Protein 7NFF (pdb70)

Sequence (60 aa):
GEEIAQQALKEEIAKALKEEIAWALKEAAQALKGGEEIAQALKEEIAKALKEEIAWWALKEAAQALKG

Solvent-accessible surface area: 4414 Å² total; per-residue (Å²): 86,74,86,54,108,0,92,138,53,27,50,109,0,91,150,72,26,52,139,0,91,116,49,15,53,118,9,124,132,97,55,159,112,0,87,49,34,49,112,88,4,127,53,32,80,124,87,4,161,57,48,42,128,46,0,113,69,91,92,98

Structure (mmCIF, N/CA/C/O backbone):
data_7NFF
#
_entry.id   7NFF
#
_cell.length_a   47.435
_cell.length_b   47.435
_cell.length_c   127.515
_cell.angle_alpha   90.000
_cell.angle_beta   90.000
_cell.angle_gamma   90.000
#
_symmetry.space_group_name_H-M   'I 4 2 2'
#
loop_
_entity.id
_entity.type
_entity.pdbx_description
1 polymer CC-Type2-(LaId)4-I24A
2 non-polymer 2-AMINO-2-HYDROXYMETHYL-PROPANE-1,3-DIOL
3 non-polymer GLYCEROL
4 water water
#
loop_
_atom_site.group_PDB
_atom_s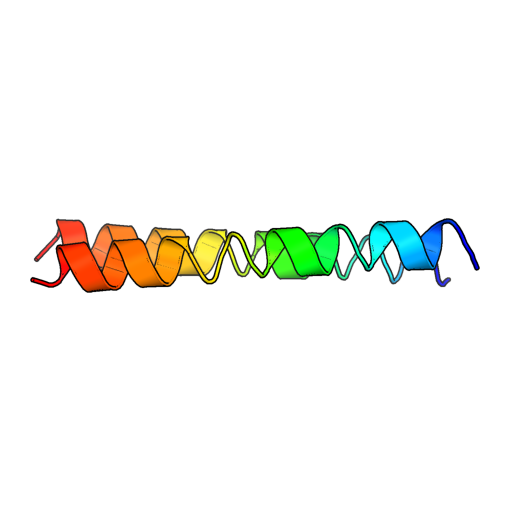ite.id
_atom_site.type_symbol
_atom_site.label_atom_id
_atom_site.label_alt_id
_atom_site.label_comp_id
_atom_site.label_asym_id
_atom_site.label_entity_id
_atom_site.label_seq_id
_atom_site.pdbx_PDB_ins_code
_atom_site.Cartn_x
_atom_site.Cartn_y
_atom_site.Cartn_z
_atom_site.occupancy
_atom_site.B_iso_or_equiv
_atom_site.auth_seq_id
_atom_site.auth_comp_id
_atom_site.auth_asym_id
_atom_site.auth_atom_id
_atom_site.pdbx_PDB_model_num
ATOM 4 N N . GLY A 1 2 ? 57.651 36.768 129.301 1.00 33.88 1 GLY A N 1
ATOM 5 C CA . GLY A 1 2 ? 57.769 38.200 128.991 1.00 32.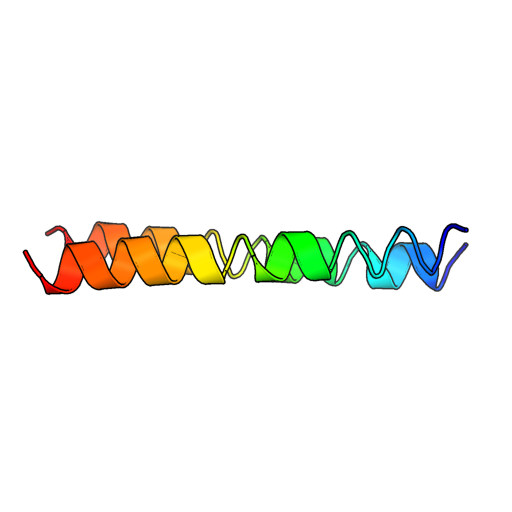61 1 GLY A CA 1
ATOM 6 C C . GLY A 1 2 ? 58.101 39.072 130.186 1.00 28.67 1 GLY A C 1
ATOM 7 O O . GLY A 1 2 ? 57.811 38.696 131.333 1.00 28.03 1 GLY A O 1
ATOM 8 N N A GLU A 1 3 ? 58.657 40.268 129.941 0.50 26.32 2 GLU A N 1
ATOM 9 N N B GLU A 1 3 ? 58.618 40.260 129.876 0.50 30.16 2 GLU A N 1
ATOM 10 C CA A GLU A 1 3 ? 59.166 41.142 131.020 0.50 25.82 2 GLU A CA 1
ATOM 11 C CA B GLU A 1 3 ? 59.122 41.271 130.821 0.50 30.89 2 GLU A CA 1
ATOM 12 C C A GLU A 1 3 ? 57.964 41.705 131.797 0.50 24.11 2 GLU A C 1
ATOM 13 C C B GLU A 1 3 ? 57.973 41.712 131.745 0.50 28.00 2 GLU A C 1
ATOM 14 O O A GLU A 1 3 ? 58.126 41.857 133.006 0.50 24.83 2 GLU A O 1
ATOM 15 O O B GLU A 1 3 ? 58.167 41.802 132.968 0.50 27.13 2 GLU A O 1
ATOM 26 N N . ILE A 1 4 ? 56.816 42.044 131.161 1.00 23.57 3 ILE A N 1
ATOM 27 C CA . ILE A 1 4 ? 55.691 42.559 131.992 1.00 24.46 3 ILE A CA 1
ATOM 28 C C . ILE A 1 4 ? 55.142 41.435 132.885 1.00 24.93 3 ILE A C 1
ATOM 29 O O . ILE A 1 4 ? 54.919 41.678 134.092 1.00 23.70 3 ILE A O 1
ATOM 34 N N . ALA A 1 5 ? 54.945 40.230 132.379 1.00 24.70 4 ALA A N 1
ATOM 35 C CA . ALA A 1 5 ? 54.471 39.127 133.233 1.00 25.83 4 ALA A CA 1
ATOM 36 C C . ALA A 1 5 ? 55.474 38.880 134.348 1.00 25.06 4 ALA A C 1
ATOM 37 O O . ALA A 1 5 ? 55.064 38.670 135.478 1.00 25.70 4 ALA A O 1
ATOM 39 N N A GLN A 1 6 ? 56.788 38.90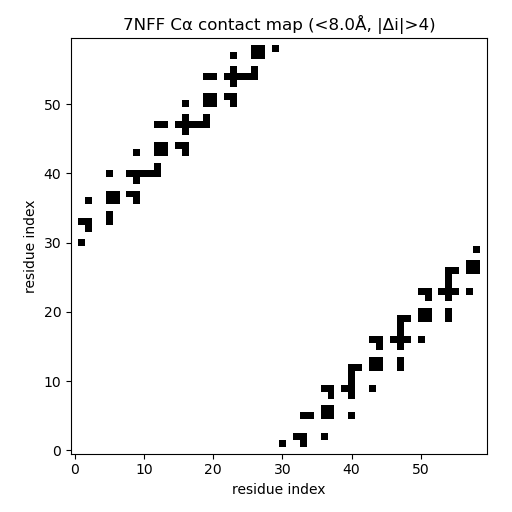0 134.022 0.50 25.21 5 GLN A N 1
ATOM 40 N N B GLN A 1 6 ? 56.774 38.917 134.048 0.50 25.18 5 GLN A N 1
ATOM 41 C CA A GLN A 1 6 ? 57.918 38.703 134.997 0.50 27.03 5 GLN A CA 1
ATOM 42 C CA B GLN A 1 6 ? 57.780 38.608 135.101 0.50 27.31 5 GLN A CA 1
ATOM 43 C C A GLN A 1 6 ? 57.753 39.730 136.135 0.50 25.39 5 GLN A C 1
ATOM 44 C C B GLN A 1 6 ? 57.750 39.727 136.157 0.50 25.13 5 GLN A C 1
ATOM 45 O O A GLN A 1 6 ? 57.834 39.399 137.328 0.50 25.61 5 GLN A O 1
ATOM 46 O O B GLN A 1 6 ? 57.844 39.425 137.345 0.50 25.36 5 GLN A O 1
ATOM 57 N N . ALA A 1 7 ? 57.514 40.984 135.775 1.00 24.24 6 ALA A N 1
ATOM 58 C CA . ALA A 1 7 ? 57.441 42.080 136.758 1.00 24.61 6 ALA A CA 1
ATOM 59 C C . ALA A 1 7 ? 56.177 41.906 137.611 1.00 23.06 6 ALA A C 1
ATOM 60 O O . ALA A 1 7 ? 56.222 42.143 138.845 1.00 23.58 6 ALA A O 1
ATOM 62 N N . LEU A 1 8 ? 55.050 41.473 137.000 1.00 21.59 7 LEU A N 1
ATOM 63 C CA . LEU A 1 8 ? 53.829 41.204 137.811 1.00 21.25 7 LEU A CA 1
ATOM 64 C C . LEU A 1 8 ? 54.073 40.029 138.763 1.00 24.18 7 LEU A C 1
ATOM 65 O O . LEU A 1 8 ? 53.568 40.047 139.863 1.00 23.97 7 LEU A O 1
ATOM 70 N N . LYS A 1 9 ? 54.846 39.028 138.360 1.00 23.57 8 LYS A N 1
ATOM 71 C CA . LYS A 1 9 ? 55.171 37.880 139.274 1.00 25.94 8 LYS A CA 1
ATOM 72 C C . LYS A 1 9 ? 56.063 38.420 140.414 1.00 24.66 8 LYS A C 1
ATOM 73 O O . LYS A 1 9 ? 55.938 37.934 141.570 1.00 25.23 8 LYS A O 1
ATOM 79 N N . GLU A 1 10 ? 56.915 39.402 140.164 1.00 25.52 9 GLU A N 1
ATOM 80 C CA A GLU A 1 10 ? 57.747 40.016 141.253 0.55 23.91 9 GLU A CA 1
ATOM 81 C CA B GLU A 1 10 ? 57.746 40.010 141.252 0.45 25.48 9 GLU A CA 1
ATOM 82 C C . GLU A 1 10 ? 56.822 40.769 142.216 1.00 24.50 9 GLU A C 1
ATOM 83 O O . GLU A 1 10 ? 57.069 40.714 143.440 1.00 23.93 9 GLU A O 1
ATOM 94 N N . ILE A 1 11 ? 55.790 41.425 141.699 1.00 22.05 10 ILE A N 1
ATOM 95 C CA . ILE A 1 11 ? 54.777 42.067 142.573 1.00 21.56 10 ILE A CA 1
ATOM 96 C C . ILE A 1 11 ? 54.085 40.998 143.443 1.00 21.47 10 ILE A C 1
ATOM 97 O O . ILE A 1 11 ? 53.920 41.207 144.634 1.00 23.20 10 ILE A O 1
ATOM 102 N N . ALA A 1 12 ? 53.707 39.868 142.863 1.00 21.87 11 ALA A N 1
ATOM 103 C CA . ALA A 1 12 ? 53.083 38.776 143.657 1.00 23.17 11 ALA A CA 1
ATOM 104 C C . ALA A 1 12 ? 54.047 38.329 144.758 1.00 23.06 11 ALA A C 1
ATOM 105 O O . ALA A 1 12 ? 53.640 38.115 145.876 1.00 24.23 11 ALA A O 1
ATOM 107 N N . LYS A 1 13 ? 55.325 38.137 144.418 1.00 22.73 12 LYS A N 1
ATOM 108 C CA . LYS A 1 13 ? 56.297 37.693 145.439 1.00 23.20 12 LYS A CA 1
ATOM 109 C C . LYS A 1 13 ? 56.402 38.702 146.583 1.00 22.30 12 LYS A C 1
ATOM 110 O O . LYS A 1 13 ? 56.606 38.328 147.774 1.00 24.28 12 LYS A O 1
ATOM 116 N N . ALA A 1 14 ? 56.422 40.008 146.247 1.00 22.70 13 ALA A N 1
ATOM 117 C CA . ALA A 1 14 ? 56.484 41.047 147.274 1.00 23.47 13 ALA A CA 1
ATOM 118 C C . ALA A 1 14 ? 55.238 41.028 148.142 1.00 21.90 13 ALA A C 1
ATOM 119 O O . ALA A 1 14 ? 55.341 41.246 149.364 1.00 23.23 13 ALA A O 1
ATOM 121 N N . LEU A 1 15 ? 54.074 40.792 147.564 1.00 21.69 14 LEU A N 1
ATOM 122 C CA . LEU A 1 15 ? 52.835 40.688 148.353 1.00 21.27 14 LEU A CA 1
ATOM 123 C C . LEU A 1 15 ? 52.937 39.478 149.306 1.00 21.96 14 LEU A C 1
ATOM 124 O O . LEU A 1 15 ? 52.451 39.535 150.417 1.00 23.09 14 LEU A O 1
ATOM 129 N N . LYS A 1 16 ? 53.530 38.400 148.873 1.00 22.87 15 LYS A N 1
ATOM 130 C CA . LYS A 1 16 ? 53.712 37.215 149.766 1.0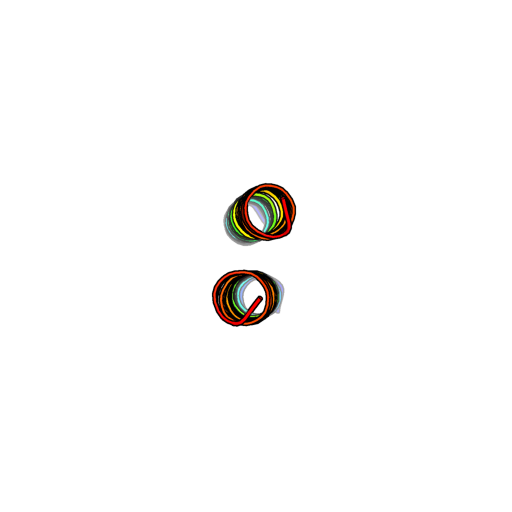0 21.62 15 LYS A CA 1
ATOM 131 C C . LYS A 1 16 ? 54.658 37.596 150.910 1.00 22.75 15 LYS A C 1
ATOM 132 O O . LYS A 1 16 ? 54.516 37.079 152.035 1.00 24.58 15 LYS A O 1
ATOM 138 N N A GLU A 1 17 ? 55.634 38.451 150.657 0.48 23.13 16 GLU A N 1
ATOM 139 N N B GLU A 1 17 ? 55.633 38.454 150.659 0.52 24.78 16 GLU A N 1
ATOM 140 C CA A GLU A 1 17 ? 56.547 38.915 151.730 0.48 23.51 16 GLU A CA 1
ATOM 141 C CA B GLU A 1 17 ? 56.549 38.914 151.734 0.52 26.90 16 GLU A CA 1
ATOM 142 C C A GLU A 1 17 ? 55.763 39.771 152.741 0.48 22.89 16 GLU A C 1
ATOM 143 C C B GLU A 1 17 ? 55.765 39.774 152.741 0.52 24.39 16 GLU A C 1
ATOM 144 O O A GLU A 1 17 ? 55.998 39.668 153.968 0.48 22.86 16 GLU A O 1
ATOM 145 O O B GLU A 1 17 ? 55.996 39.670 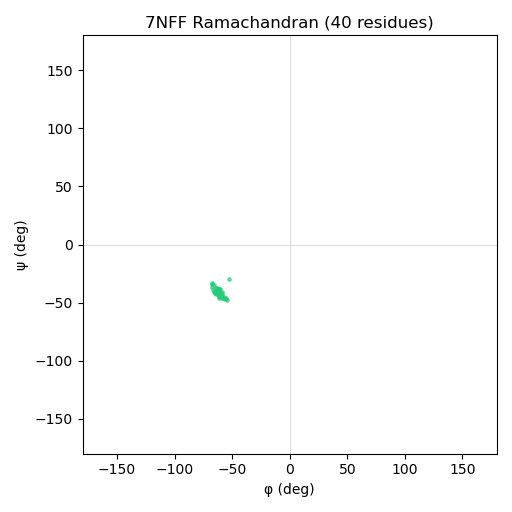153.967 0.52 23.41 16 GLU A O 1
ATOM 156 N N . ILE A 1 18 ? 54.814 40.554 152.270 1.00 22.87 17 ILE A N 1
ATOM 157 C CA . ILE A 1 18 ? 53.910 41.303 153.173 1.00 22.75 17 ILE A CA 1
ATOM 158 C C . ILE A 1 18 ? 53.115 40.318 154.018 1.00 23.18 17 ILE A C 1
ATOM 159 O O . ILE A 1 18 ? 52.979 40.518 155.218 1.00 24.48 17 ILE A O 1
ATOM 164 N N . ALA A 1 19 ? 52.534 39.294 153.395 1.00 22.07 18 ALA A N 1
ATOM 165 C CA . ALA A 1 19 ? 51.795 38.243 154.124 1.00 21.68 18 ALA A CA 1
ATOM 166 C C . ALA A 1 19 ? 52.680 37.641 155.209 1.00 22.30 18 ALA A C 1
ATOM 167 O O . ALA A 1 19 ? 52.220 37.499 156.368 1.00 25.40 18 ALA A O 1
ATOM 169 N N . TRP A 1 20 ? 53.932 37.289 154.879 1.00 25.12 19 TRP A N 1
ATOM 170 C CA . TRP A 1 20 ? 54.801 36.637 155.875 1.00 25.47 19 TRP A CA 1
ATOM 171 C C . TRP A 1 20 ? 55.079 37.603 157.022 1.00 24.77 19 TRP A C 1
ATOM 172 O O . TRP A 1 20 ? 55.092 37.164 158.189 1.00 26.68 19 TRP A O 1
ATOM 183 N N . ALA A 1 21 ? 55.337 38.868 156.757 1.00 24.28 20 ALA A N 1
ATOM 184 C CA . ALA A 1 21 ? 55.539 39.881 157.793 1.00 23.80 20 ALA A CA 1
ATOM 185 C C . ALA A 1 21 ? 54.334 40.023 158.707 1.00 22.86 20 ALA A C 1
ATOM 186 O O . ALA A 1 21 ? 54.469 40.138 159.921 1.00 26.12 20 ALA A O 1
ATOM 188 N N . LEU A 1 22 ? 53.128 39.989 158.130 1.00 23.30 21 LEU A N 1
ATOM 189 C CA . LEU A 1 22 ? 51.897 40.012 158.929 1.00 24.71 21 LEU A CA 1
ATOM 190 C C . LEU A 1 22 ? 51.795 38.764 159.794 1.00 26.05 21 LEU A C 1
ATOM 191 O O . LEU A 1 22 ? 51.296 38.860 160.921 1.00 28.23 21 LEU A O 1
ATOM 196 N N . LYS A 1 23 ? 52.181 37.613 159.288 1.00 24.92 22 LYS A N 1
ATOM 197 C CA . LYS A 1 23 ? 52.163 36.387 160.112 1.00 27.92 22 LYS A CA 1
ATOM 198 C C . LYS A 1 23 ? 53.127 36.582 161.294 1.00 32.08 22 LYS A C 1
ATOM 199 O O . LYS A 1 23 ? 52.804 36.074 162.417 1.00 31.73 22 LYS A O 1
ATOM 205 N N . GLU A 1 24 ? 54.280 37.198 161.063 1.00 30.45 23 GLU A N 1
ATOM 206 C CA . GLU A 1 24 ? 55.268 37.407 162.139 1.00 31.39 23 GLU A CA 1
ATOM 207 C C . GLU A 1 24 ? 54.645 38.349 163.152 1.00 35.12 23 GLU A C 1
ATOM 208 O O . GLU A 1 24 ? 54.762 38.094 164.396 1.00 34.91 23 GLU A O 1
ATOM 214 N N . ALA A 1 25 ? 53.929 39.386 162.707 1.00 31.95 24 ALA A N 1
ATOM 215 C CA . ALA A 1 25 ? 53.158 40.290 163.563 1.00 33.00 24 ALA A CA 1
ATOM 216 C C . ALA A 1 25 ? 52.143 39.526 164.387 1.00 35.46 24 ALA A C 1
ATOM 217 O O . ALA A 1 25 ? 52.009 39.826 165.633 1.00 38.36 24 ALA A O 1
ATOM 219 N N . ALA A 1 26 ? 51.410 38.602 163.785 1.00 34.88 25 ALA A N 1
ATOM 220 C CA . ALA A 1 26 ? 50.366 37.832 164.492 1.00 36.99 25 ALA A CA 1
ATOM 221 C C . ALA A 1 26 ? 51.036 37.036 165.614 1.00 41.87 25 ALA A C 1
ATOM 222 O O . ALA A 1 26 ? 50.479 36.970 166.729 1.00 44.77 25 ALA A O 1
ATOM 224 N N . GLN A 1 27 ? 52.199 36.448 165.335 1.00 35.89 26 GLN A N 1
ATOM 225 C CA . GLN A 1 27 ? 52.933 35.663 166.385 1.00 46.75 26 GLN A CA 1
ATOM 226 C C . GLN A 1 27 ? 53.322 36.585 167.548 1.00 49.52 26 GLN A C 1
ATOM 227 O O . GLN A 1 27 ? 53.230 36.166 168.762 1.00 46.12 26 GLN A O 1
ATOM 233 N N . ALA A 1 28 ? 53.801 37.789 167.254 1.00 42.28 27 ALA A N 1
ATOM 234 C CA . ALA A 1 28 ? 54.142 38.796 168.291 1.00 50.69 27 ALA A CA 1
ATOM 235 C C . ALA A 1 28 ? 52.920 39.174 169.131 1.00 51.15 27 ALA A C 1
ATOM 236 O O . ALA A 1 28 ? 53.069 39.271 170.370 1.00 53.43 27 ALA A O 1
ATOM 238 N N . LEU A 1 29 ? 51.740 39.295 168.547 1.00 50.59 28 LEU A N 1
ATOM 239 C CA . LEU A 1 29 ? 50.515 39.637 169.311 1.00 50.34 28 LEU A CA 1
ATOM 240 C C . LEU A 1 29 ? 50.158 38.459 170.239 1.00 60.07 28 LEU A C 1
ATOM 241 O O . LEU A 1 29 ? 49.729 38.761 171.355 1.00 68.62 28 LEU A O 1
ATOM 246 N N . LYS A 1 30 ? 50.367 37.196 169.814 1.00 58.99 29 LYS A N 1
ATOM 247 C CA . LYS A 1 30 ? 50.113 35.961 170.617 1.00 56.22 29 LYS A CA 1
ATOM 248 C C . LYS A 1 30 ? 50.927 36.100 171.911 1.00 73.85 29 LYS A C 1
ATOM 249 O O . LYS A 1 30 ? 50.390 35.788 172.981 1.00 86.18 29 LYS A O 1
ATOM 253 N N . GLY A 1 31 ? 52.202 36.493 171.785 1.00 74.91 30 GLY A N 1
ATOM 254 C CA . GLY A 1 31 ? 53.124 36.698 172.920 1.00 85.53 30 GLY A CA 1
ATOM 255 C C . GLY A 1 31 ? 52.509 37.569 174.003 1.00 80.53 30 GLY A C 1
ATOM 256 O O . GLY A 1 31 ? 52.019 38.661 173.716 1.00 90.83 30 GLY A O 1
ATOM 260 N N . GLY B 1 2 ? 62.227 47.117 129.337 1.00 32.64 1 GLY B N 1
ATOM 261 C CA . GLY B 1 2 ? 61.318 48.210 128.985 1.00 32.81 1 GLY B CA 1
ATOM 262 C C . GLY B 1 2 ? 60.879 49.049 130.161 1.00 29.44 1 GLY B C 1
ATOM 263 O O . GLY B 1 2 ? 60.945 48.591 131.322 1.00 28.75 1 GLY B O 1
ATOM 264 N N A GLU B 1 3 ? 60.401 50.249 129.854 0.50 30.05 2 GLU B N 1
ATOM 265 N N B GLU B 1 3 ? 60.413 50.259 129.901 0.50 26.70 2 GLU B N 1
ATOM 266 C CA A GLU B 1 3 ? 60.035 51.315 130.815 0.50 30.45 2 GLU B CA 1
ATOM 267 C CA B GLU B 1 3 ? 60.153 51.232 130.987 0.50 24.30 2 GLU B CA 1
ATOM 268 C C A GLU B 1 3 ? 58.934 50.809 131.760 0.50 28.59 2 GLU B C 1
ATOM 269 C C B GLU B 1 3 ? 58.926 50.797 131.804 0.50 24.59 2 GLU B C 1
ATOM 270 O O A GLU B 1 3 ? 58.996 51.017 132.969 0.50 27.27 2 GLU B O 1
ATOM 271 O O B GLU B 1 3 ? 58.909 51.039 132.993 0.50 25.32 2 GLU B O 1
ATOM 282 N N . ILE B 1 4 ? 57.866 50.242 131.177 1.00 24.08 3 ILE B N 1
ATOM 283 C CA . ILE B 1 4 ? 56.720 49.807 132.016 1.00 23.19 3 ILE B CA 1
ATOM 284 C C . ILE B 1 4 ? 57.135 48.647 132.897 1.00 26.16 3 ILE B C 1
ATOM 285 O O . ILE B 1 4 ? 56.797 48.656 134.107 1.00 24.18 3 ILE B O 1
ATOM 290 N N . ALA B 1 5 ? 57.832 47.611 132.367 1.00 24.86 4 ALA B N 1
ATOM 291 C CA . ALA B 1 5 ? 58.266 46.503 133.235 1.00 25.14 4 ALA B CA 1
ATOM 292 C C . ALA B 1 5 ? 59.156 47.048 134.352 1.00 25.95 4 ALA B C 1
ATOM 293 O O . ALA B 1 5 ? 59.052 46.600 135.473 1.00 25.13 4 ALA B O 1
ATOM 295 N N . GLN B 1 6 ? 60.083 47.972 134.030 1.00 24.33 5 GLN B N 1
ATOM 296 C CA . GLN B 1 6 ? 61.001 48.527 135.072 1.00 25.70 5 GLN B CA 1
ATOM 297 C C . GLN B 1 6 ? 60.178 49.243 136.154 1.00 26.30 5 GLN B C 1
ATOM 298 O O . GLN B 1 6 ? 60.450 49.100 137.335 1.00 26.45 5 GLN B O 1
ATOM 304 N N . ALA B 1 7 ? 59.172 49.968 135.782 1.00 23.99 6 ALA B N 1
ATOM 305 C CA . ALA B 1 7 ? 58.291 50.681 136.769 1.00 23.07 6 ALA B CA 1
ATOM 306 C C . ALA B 1 7 ? 57.526 49.681 137.610 1.00 23.90 6 ALA B C 1
ATOM 307 O O . ALA B 1 7 ? 57.376 49.875 138.813 1.00 24.11 6 ALA B O 1
ATOM 309 N N . LEU B 1 8 ? 57.028 48.612 137.008 1.00 22.02 7 LEU B N 1
ATOM 310 C CA . LEU B 1 8 ? 56.354 47.536 137.792 1.00 21.77 7 LEU B CA 1
ATOM 311 C C . LEU B 1 8 ? 57.350 46.900 138.773 1.00 23.88 7 LEU B C 1
ATOM 312 O O . LEU B 1 8 ? 56.964 46.536 139.881 1.00 23.63 7 LEU B O 1
ATOM 317 N N . LYS B 1 9 ? 58.597 46.720 138.342 1.00 23.46 8 LYS B N 1
ATOM 318 C CA . LYS B 1 9 ? 59.634 46.171 139.252 1.00 24.14 8 LYS B CA 1
ATOM 319 C C . LYS B 1 9 ? 59.874 47.151 140.409 1.00 24.10 8 LYS B C 1
ATOM 320 O O . LYS B 1 9 ? 60.159 46.714 141.556 1.00 24.18 8 LYS B O 1
ATOM 326 N N . GLU B 1 10 ? 59.843 48.454 140.159 1.00 24.67 9 GLU B N 1
ATOM 327 C CA A GLU B 1 10 ? 59.961 49.481 141.245 0.40 25.20 9 GLU B CA 1
ATOM 328 C CA B GLU B 1 10 ? 59.959 49.492 141.246 0.60 24.04 9 GLU B CA 1
ATOM 329 C C . GLU B 1 10 ? 58.779 49.351 142.211 1.00 24.46 9 GLU B C 1
ATOM 330 O O . GLU B 1 10 ? 58.982 49.521 143.433 1.00 23.76 9 GLU B O 1
ATOM 341 N N . ILE B 1 11 ? 57.579 49.083 141.707 1.00 22.20 10 ILE B N 1
ATOM 342 C CA . ILE B 1 11 ? 56.436 48.827 142.586 1.00 21.23 10 ILE B CA 1
ATOM 343 C C . ILE B 1 11 ? 56.696 47.595 143.458 1.00 21.37 10 ILE B C 1
ATOM 344 O O . ILE B 1 11 ? 56.420 47.647 144.664 1.00 23.25 10 ILE B O 1
ATOM 349 N N . ALA B 1 12 ? 57.228 46.514 142.888 1.00 20.90 11 ALA B N 1
ATOM 350 C CA . ALA B 1 12 ? 57.543 45.308 143.680 1.00 22.65 11 ALA B CA 1
ATOM 351 C C . ALA B 1 12 ? 58.538 45.660 144.788 1.00 22.99 11 ALA B C 1
ATOM 352 O O . ALA B 1 12 ? 58.389 45.204 145.910 1.00 23.74 11 ALA B O 1
ATOM 354 N N . LYS B 1 13 ? 59.574 46.402 144.443 1.00 22.77 12 LYS B N 1
ATOM 355 C CA . LYS B 1 13 ? 60.590 46.791 145.458 1.00 26.72 12 LYS B CA 1
ATOM 356 C C . LYS B 1 13 ? 59.945 47.602 146.585 1.00 23.37 12 LYS B C 1
ATOM 357 O O . LYS B 1 13 ? 60.323 47.434 147.743 1.00 25.49 12 LYS B O 1
ATOM 363 N N . ALA B 1 14 ? 59.054 48.538 146.261 1.00 22.87 13 ALA B N 1
ATOM 364 C CA . ALA B 1 14 ? 58.348 49.333 147.260 1.00 22.54 13 ALA B CA 1
ATOM 365 C C . ALA B 1 14 ? 57.483 48.449 148.149 1.00 23.59 13 ALA B C 1
ATOM 366 O O . ALA B 1 14 ? 57.404 48.665 149.355 1.00 23.85 13 ALA B O 1
ATOM 368 N N . LEU B 1 15 ? 56.794 47.461 147.576 1.00 23.15 14 LEU B N 1
ATOM 369 C CA . LEU B 1 15 ? 56.005 46.509 148.373 1.00 20.56 14 LEU B CA 1
ATOM 370 C C . LEU B 1 15 ? 56.926 45.723 149.323 1.00 21.75 14 LEU B C 1
ATOM 371 O O . LEU B 1 15 ? 56.524 45.446 150.445 1.00 23.54 14 LEU B O 1
ATOM 376 N N . LYS B 1 16 ? 58.101 45.368 148.852 1.00 23.65 15 LYS B N 1
ATOM 377 C CA . LYS B 1 16 ? 59.076 44.658 149.735 1.00 23.42 15 LYS B CA 1
ATOM 378 C C . LYS B 1 16 ? 59.467 45.574 150.903 1.00 25.52 15 LYS B C 1
ATOM 379 O O . LYS B 1 16 ? 59.630 45.109 152.024 1.00 25.28 15 LYS B O 1
ATOM 385 N N A GLU B 1 17 ? 59.580 46.876 150.655 0.50 24.29 16 GLU B N 1
ATOM 386 N N B GLU B 1 17 ? 59.601 46.875 150.665 0.50 25.34 16 GLU B N 1
ATOM 387 C CA A GLU B 1 17 ? 59.929 47.825 151.731 0.50 23.96 16 GLU B CA 1
ATOM 388 C CA B GLU B 1 17 ? 59.940 47.807 151.758 0.50 25.84 16 GLU B CA 1
ATOM 389 C C A GLU B 1 17 ? 58.780 47.886 152.752 0.50 24.74 16 GLU B C 1
ATOM 390 C C B GLU B 1 17 ? 58.788 47.836 152.768 0.50 24.97 16 GLU B C 1
ATOM 391 O O A GLU B 1 17 ? 59.016 48.009 153.960 0.50 23.75 16 GLU B O 1
ATOM 392 O O B GLU B 1 17 ? 59.044 47.969 153.968 0.50 24.88 16 GLU B O 1
ATOM 403 N N . ILE B 1 18 ? 57.536 47.796 152.288 1.00 2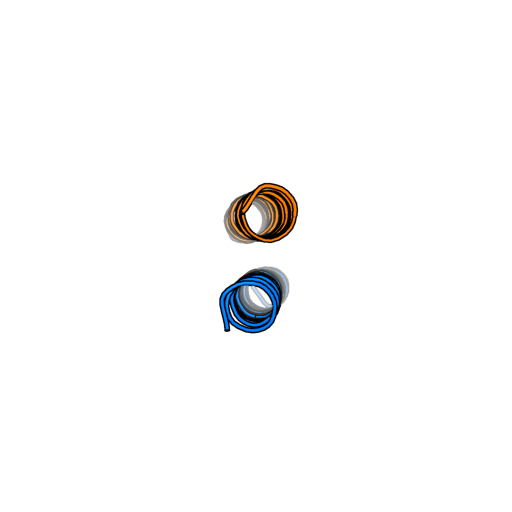2.90 17 ILE B N 1
ATOM 404 C CA . ILE B 1 18 ? 56.384 47.647 153.185 1.00 22.53 17 ILE B CA 1
ATOM 405 C C . ILE B 1 18 ? 56.515 46.386 154.034 1.00 22.90 17 ILE B C 1
ATOM 406 O O . ILE B 1 18 ? 56.285 46.479 155.239 1.00 23.86 17 ILE B O 1
ATOM 411 N N . ALA B 1 19 ? 56.825 45.264 153.433 1.00 22.69 18 ALA B N 1
ATOM 412 C CA . ALA B 1 19 ? 57.058 44.006 154.187 1.00 22.14 18 ALA B CA 1
ATOM 413 C C . ALA B 1 19 ? 58.156 44.228 155.262 1.00 23.69 18 ALA B C 1
ATOM 414 O O . ALA B 1 19 ? 57.950 43.829 156.405 1.00 26.08 18 ALA B O 1
ATOM 416 N N . TRP B 1 20 ? 59.256 44.858 154.914 1.00 24.18 19 TRP B N 1
ATOM 417 C CA A TRP B 1 20 ? 60.345 45.062 155.902 0.47 25.63 19 TRP B CA 1
ATOM 418 C CA B TRP B 1 20 ? 60.346 45.066 155.910 0.53 26.25 19 TRP B CA 1
ATOM 419 C C . TRP B 1 20 ? 59.838 45.939 157.054 1.00 25.45 19 TRP B C 1
ATOM 420 O O . TRP B 1 20 ? 60.185 45.683 158.209 1.00 27.40 19 TRP B O 1
ATOM 441 N N . ALA B 1 21 ? 59.084 46.970 156.749 1.00 26.27 20 ALA B N 1
ATOM 442 C CA . ALA B 1 21 ? 58.513 47.844 157.793 1.00 24.51 20 ALA B CA 1
ATOM 443 C C . ALA B 1 21 ? 57.564 47.099 158.718 1.00 27.37 20 ALA B C 1
ATOM 444 O O . ALA B 1 21 ? 57.589 47.267 159.939 1.00 28.04 20 ALA B O 1
ATOM 446 N N . LEU B 1 22 ? 56.753 46.194 158.167 1.00 25.94 21 LEU B N 1
ATOM 447 C CA . LEU B 1 22 ? 55.861 45.376 158.986 1.00 26.32 21 LEU B CA 1
ATOM 448 C C . LEU B 1 22 ? 56.669 44.400 159.844 1.00 26.26 21 LEU B C 1
ATOM 449 O O . LEU B 1 22 ? 56.253 44.090 160.952 1.00 29.26 21 LEU B O 1
ATOM 454 N N . LYS B 1 23 ? 57.785 43.907 159.349 1.00 27.07 22 LYS B N 1
ATOM 455 C CA . LYS B 1 23 ? 58.655 43.055 160.182 1.00 28.11 22 LYS B CA 1
ATOM 456 C C . LYS B 1 23 ? 59.182 43.882 161.361 1.00 30.37 22 LYS B C 1
ATOM 457 O O . LYS B 1 23 ? 59.315 43.307 162.471 1.00 31.76 22 LYS B O 1
ATOM 463 N N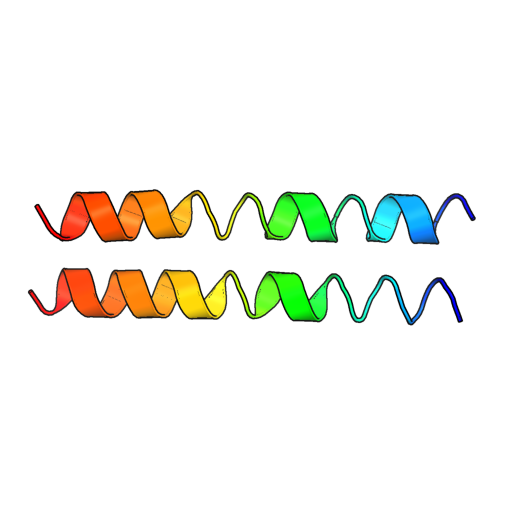 . GLU B 1 24 ? 59.534 45.153 161.119 1.00 27.98 23 GLU B N 1
ATOM 464 C CA . GLU B 1 24 ? 59.993 46.029 162.211 1.00 29.94 23 GLU B CA 1
ATOM 465 C C . GLU B 1 24 ? 58.864 46.173 163.228 1.00 34.34 23 GLU B C 1
ATOM 466 O O . GLU B 1 24 ? 59.167 46.182 164.436 1.00 32.75 23 GLU B O 1
ATOM 472 N N . ALA B 1 25 ? 57.623 46.304 162.772 1.00 33.16 24 ALA B N 1
ATOM 473 C CA . ALA B 1 25 ? 56.442 46.392 163.664 1.00 32.91 24 ALA B CA 1
ATOM 474 C C . ALA B 1 25 ? 56.311 45.123 164.482 1.00 35.51 24 ALA B C 1
ATOM 475 O O . ALA B 1 25 ? 56.093 45.234 165.718 1.00 39.63 24 ALA B O 1
ATOM 477 N N . ALA B 1 26 ? 56.443 43.953 163.849 1.00 34.02 25 ALA B N 1
ATOM 478 C CA . ALA B 1 26 ? 56.344 42.638 164.507 1.00 34.63 25 ALA B CA 1
ATOM 479 C C . ALA B 1 26 ? 57.394 42.573 165.623 1.00 41.95 25 ALA B C 1
ATOM 480 O O . ALA B 1 26 ? 57.070 42.153 166.777 1.00 43.13 25 ALA B O 1
ATOM 482 N N . GLN B 1 27 ? 58.610 42.997 165.324 1.00 34.68 26 GLN B N 1
ATOM 483 C CA . GLN B 1 27 ? 59.728 42.976 166.300 1.00 38.46 26 GLN B CA 1
ATOM 484 C C . GLN B 1 27 ? 59.410 43.903 167.446 1.00 37.67 26 GLN B C 1
ATOM 485 O O . GLN B 1 27 ? 59.729 43.494 168.662 1.00 42.31 26 GLN B O 1
ATOM 491 N N . ALA B 1 28 ? 58.884 45.087 167.199 1.00 38.36 27 ALA B N 1
ATOM 492 C CA . ALA B 1 28 ? 58.513 46.043 168.271 1.00 40.83 27 ALA B CA 1
ATOM 493 C C . ALA B 1 28 ? 57.441 45.442 169.198 1.00 51.81 27 ALA B C 1
ATOM 494 O O . ALA B 1 28 ? 57.560 45.612 170.438 1.00 48.39 27 ALA B O 1
ATOM 496 N N . LEU B 1 29 ? 56.483 44.690 168.664 1.00 45.08 28 LEU B N 1
ATOM 497 C CA . LEU B 1 29 ? 55.457 44.032 169.502 1.00 48.16 28 LEU B CA 1
ATOM 498 C C . LEU B 1 29 ? 56.108 42.952 170.382 1.00 55.36 28 LEU B C 1
ATOM 499 O O . LEU B 1 29 ? 55.678 42.849 171.550 1.00 68.20 28 LEU B O 1
ATOM 504 N N . LYS B 1 30 ? 57.096 42.191 169.863 1.00 48.76 29 LYS B N 1
ATOM 505 C CA . LYS B 1 30 ? 57.820 41.102 170.594 1.00 56.53 29 LYS B CA 1
ATOM 506 C C . LYS B 1 30 ? 58.335 41.696 171.917 1.00 78.62 29 LYS B C 1
ATOM 507 O O . LYS B 1 30 ? 58.303 40.937 172.897 1.00 109.02 29 LYS B O 1
ATOM 510 N N . GLY B 1 31 ? 58.657 43.008 172.001 1.00 73.00 30 GLY B N 1
ATOM 511 C CA . GLY B 1 31 ? 58.823 43.705 173.299 1.00 75.80 30 GLY B CA 1
ATOM 512 C C . GLY B 1 31 ? 59.511 45.048 173.170 1.00 94.33 30 GLY B C 1
ATOM 513 O O . GLY B 1 31 ? 58.965 45.947 172.534 1.00 101.30 30 G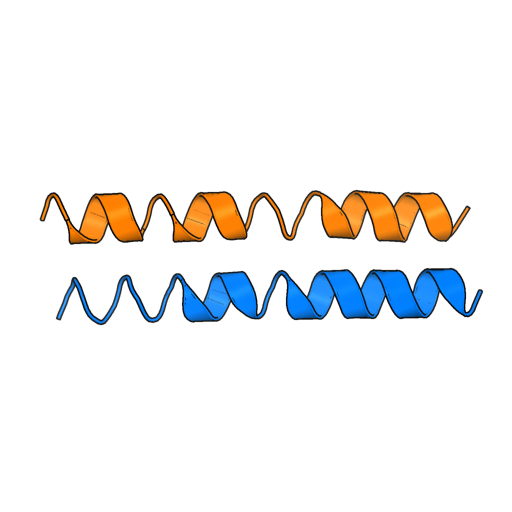LY B O 1
#

Secondary structure (DSSP, 8-state):
-HHHHHHHHHHHHHHHHHHHHHHHHHHHH-/-HHHHHHHHHHHHHHHHHHHHHHHHHHHH-

B-factor: mean 35.25, std 14.77, range [20.56, 109.02]

Radius of gyration: 13.95 Å; Cα contacts (8 Å, |Δi|>4): 66; chains: 2; bounding box: 11×16×44 Å

Foldseek 3Di:
DVVVVVVVVVVVVVVVVVVVVVVVVVVVVD/DVVVVVVVVVVVVVVVVVVVVVVVVVVVVD